Protein AF-A0A1J5AFU1-F1 (afdb_monomer_lite)

pLDDT: mean 90.96, std 6.34, range [67.75, 97.0]

Foldseek 3Di:
DALVVLVVVLVVLVVVLVVLVVVLVVVVVPVVNVVVNVVSVVVSVVSVVVNVVSVVVSVVND

Structure (mmCIF, N/CA/C/O backbone):
data_AF-A0A1J5AFU1-F1
#
_entry.id   AF-A0A1J5AFU1-F1
#
loop_
_atom_site.group_PDB
_atom_site.id
_atom_site.type_symbol
_atom_site.label_atom_id
_atom_site.label_alt_id
_atom_site.label_comp_id
_atom_site.label_asym_id
_atom_site.label_entity_id
_atom_site.label_seq_id
_atom_site.pdbx_PDB_ins_code
_atom_site.Cartn_x
_atom_site.Cartn_y
_atom_site.Cartn_z
_atom_site.occupancy
_atom_site.B_iso_or_equiv
_atom_site.auth_seq_id
_atom_site.auth_comp_id
_atom_site.auth_asym_id
_atom_site.auth_atom_id
_atom_site.pdbx_PDB_model_num
ATOM 1 N N . MET A 1 1 ? 0.419 1.103 -22.311 1.00 72.12 1 MET A N 1
ATOM 2 C CA . MET A 1 1 ? 0.974 1.948 -21.239 1.00 72.12 1 MET A CA 1
ATOM 3 C C . MET A 1 1 ? 2.481 1.929 -21.397 1.00 72.12 1 MET A C 1
ATOM 5 O O . MET A 1 1 ? 3.038 0.842 -21.515 1.00 72.12 1 MET A O 1
ATOM 9 N N . ASN A 1 2 ? 3.111 3.089 -21.553 1.00 89.19 2 ASN A N 1
ATOM 10 C CA . ASN A 1 2 ? 4.561 3.181 -21.715 1.00 89.19 2 ASN A CA 1
ATOM 11 C C . ASN A 1 2 ? 5.248 3.189 -20.330 1.00 89.19 2 ASN A C 1
ATOM 13 O O . ASN A 1 2 ? 4.593 3.293 -19.291 1.00 89.19 2 ASN A O 1
ATOM 17 N N . ARG A 1 3 ? 6.579 3.072 -20.297 1.00 90.44 3 ARG A N 1
ATOM 18 C CA . ARG A 1 3 ? 7.343 3.045 -19.039 1.00 90.44 3 ARG A CA 1
ATOM 19 C C . ARG A 1 3 ? 7.171 4.317 -18.194 1.00 90.44 3 ARG A C 1
ATOM 21 O O . ARG A 1 3 ? 7.191 4.220 -16.970 1.00 90.44 3 ARG A O 1
ATOM 28 N N . ALA A 1 4 ? 7.017 5.484 -18.819 1.00 93.06 4 ALA A N 1
ATOM 29 C CA . ALA A 1 4 ? 6.801 6.743 -18.108 1.00 93.06 4 ALA A CA 1
ATOM 30 C C . ALA A 1 4 ? 5.431 6.757 -17.411 1.00 93.06 4 ALA A C 1
ATOM 32 O O . ALA A 1 4 ? 5.371 7.061 -16.222 1.00 93.06 4 ALA A O 1
ATOM 33 N N . ASP A 1 5 ? 4.378 6.303 -18.096 1.00 94.06 5 ASP A N 1
ATOM 34 C CA . ASP A 1 5 ? 3.032 6.176 -17.529 1.00 94.06 5 ASP A CA 1
ATOM 35 C C . ASP A 1 5 ? 3.031 5.235 -16.306 1.00 94.06 5 ASP A C 1
ATOM 37 O O . ASP A 1 5 ? 2.384 5.505 -15.295 1.00 94.06 5 ASP A O 1
ATOM 41 N N . LEU A 1 6 ? 3.770 4.114 -16.371 1.00 92.88 6 LEU A N 1
ATOM 42 C CA . LEU A 1 6 ? 3.885 3.161 -15.256 1.00 92.88 6 LEU A CA 1
ATOM 43 C C . LEU A 1 6 ? 4.568 3.785 -14.031 1.00 92.88 6 LEU A C 1
ATOM 45 O O . LEU A 1 6 ? 4.162 3.525 -12.898 1.00 92.88 6 LEU A O 1
ATOM 49 N N . ILE A 1 7 ? 5.593 4.614 -14.249 1.00 93.62 7 ILE A N 1
ATOM 50 C CA . ILE A 1 7 ? 6.290 5.336 -13.177 1.00 93.62 7 ILE A CA 1
ATOM 51 C C . ILE A 1 7 ? 5.364 6.378 -12.544 1.00 93.62 7 ILE A C 1
ATOM 53 O O . ILE A 1 7 ? 5.278 6.439 -11.319 1.00 93.62 7 ILE A O 1
ATOM 57 N N . GLU A 1 8 ? 4.637 7.151 -13.351 1.00 95.81 8 GLU A N 1
ATOM 58 C CA . GLU A 1 8 ? 3.668 8.132 -12.852 1.00 95.81 8 GLU A CA 1
ATOM 59 C C . GLU A 1 8 ? 2.574 7.454 -12.018 1.00 95.81 8 GLU A C 1
ATOM 61 O O . GLU A 1 8 ? 2.291 7.864 -10.888 1.00 95.81 8 GLU A O 1
ATOM 66 N N . ARG A 1 9 ? 2.021 6.343 -12.523 1.00 95.00 9 ARG A N 1
ATOM 67 C CA . ARG A 1 9 ? 1.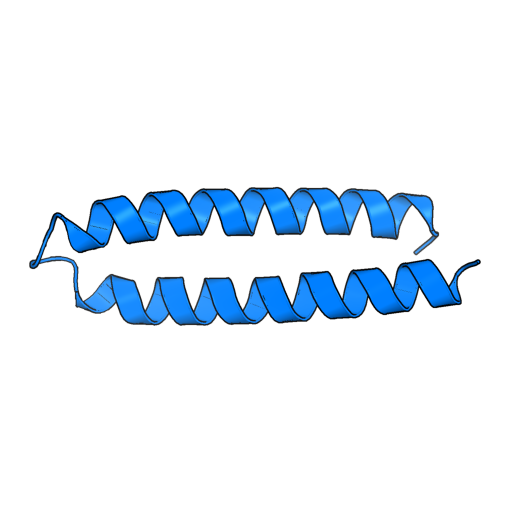024 5.557 -11.793 1.00 95.00 9 ARG A CA 1
ATOM 68 C C . ARG A 1 9 ? 1.579 5.021 -10.476 1.00 95.00 9 ARG A C 1
ATOM 70 O O . ARG A 1 9 ? 0.887 5.078 -9.462 1.00 95.00 9 ARG A O 1
ATOM 77 N N . LYS A 1 10 ? 2.823 4.541 -10.465 1.00 94.81 10 LYS A N 1
ATOM 78 C CA . LYS A 1 10 ? 3.487 4.061 -9.249 1.00 94.81 10 LYS A CA 1
ATOM 79 C C . LYS A 1 10 ? 3.630 5.169 -8.205 1.00 94.81 10 LYS A C 1
ATOM 81 O O . LYS A 1 10 ? 3.347 4.930 -7.033 1.00 94.81 10 LYS A O 1
ATOM 86 N N . GLU A 1 11 ? 4.034 6.374 -8.601 1.00 96.12 11 GLU A N 1
ATOM 87 C CA . GLU A 1 11 ? 4.147 7.503 -7.669 1.00 96.12 11 GLU A CA 1
ATOM 88 C C . GLU A 1 11 ? 2.777 7.935 -7.121 1.00 96.12 11 GLU A C 1
ATOM 90 O O . GLU A 1 11 ? 2.650 8.187 -5.920 1.00 96.12 11 GLU A O 1
ATOM 95 N N . ALA A 1 12 ? 1.722 7.902 -7.943 1.00 96.56 12 ALA A N 1
ATOM 96 C CA . ALA A 1 12 ? 0.354 8.134 -7.47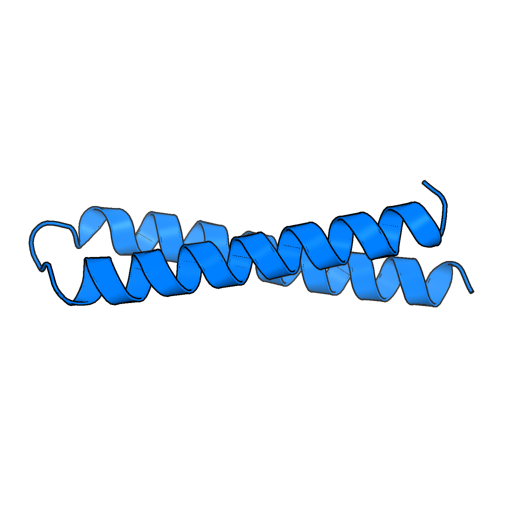8 1.00 96.56 12 ALA A CA 1
ATOM 97 C C . ALA A 1 12 ? -0.094 7.090 -6.435 1.00 96.56 12 ALA A C 1
ATOM 99 O O . ALA A 1 12 ? -0.615 7.451 -5.377 1.00 96.56 12 ALA A O 1
ATOM 100 N N . VAL A 1 13 ? 0.176 5.802 -6.680 1.00 95.56 13 VAL A N 1
ATOM 101 C CA . VAL A 1 13 ? -0.129 4.715 -5.731 1.00 95.56 13 VAL A CA 1
ATOM 102 C C . VAL A 1 13 ? 0.639 4.896 -4.418 1.00 95.56 13 VAL A C 1
ATOM 104 O O . VAL A 1 13 ? 0.064 4.756 -3.337 1.00 95.56 13 VAL A O 1
ATOM 107 N N . ARG A 1 14 ? 1.921 5.283 -4.469 1.00 95.06 14 ARG A N 1
ATOM 108 C CA . ARG A 1 14 ? 2.716 5.573 -3.259 1.00 95.06 14 ARG A CA 1
ATOM 109 C C . ARG A 1 14 ? 2.139 6.739 -2.456 1.00 95.06 14 ARG A C 1
ATOM 111 O O . ARG A 1 14 ? 2.097 6.665 -1.224 1.00 95.06 14 ARG A O 1
ATOM 118 N N . ALA A 1 15 ? 1.663 7.786 -3.129 1.00 97.00 15 ALA A N 1
ATOM 119 C CA . ALA A 1 15 ? 1.000 8.909 -2.474 1.00 97.00 15 ALA A CA 1
ATOM 120 C C . ALA A 1 15 ? -0.311 8.482 -1.786 1.00 97.00 15 ALA A C 1
ATOM 122 O O . ALA A 1 15 ? -0.572 8.898 -0.652 1.00 97.00 15 ALA A O 1
ATOM 123 N N . GLU A 1 16 ? -1.098 7.608 -2.421 1.00 95.81 16 GLU A N 1
ATOM 124 C CA . GLU A 1 16 ? -2.340 7.065 -1.855 1.00 95.81 16 GLU A CA 1
ATOM 125 C C . GLU A 1 16 ? -2.065 6.177 -0.627 1.00 95.81 16 GLU A C 1
ATOM 127 O O . GLU A 1 16 ? -2.703 6.348 0.414 1.00 95.81 16 GLU A O 1
ATOM 132 N N . ILE A 1 17 ? -1.041 5.314 -0.677 1.00 94.69 17 ILE A N 1
ATOM 133 C CA . ILE A 1 17 ? -0.597 4.514 0.481 1.00 94.69 17 ILE A CA 1
ATOM 134 C C . ILE A 1 17 ? -0.241 5.423 1.663 1.00 94.69 17 ILE A C 1
ATOM 136 O O . ILE A 1 17 ? -0.647 5.161 2.799 1.00 94.69 17 ILE A O 1
ATOM 140 N N . ALA A 1 18 ? 0.496 6.509 1.412 1.00 95.50 18 ALA A N 1
ATOM 141 C CA . ALA A 1 18 ? 0.869 7.461 2.453 1.00 95.50 18 ALA A CA 1
ATOM 142 C C . ALA A 1 18 ? -0.354 8.194 3.036 1.00 95.50 18 ALA A C 1
ATOM 144 O O . ALA A 1 18 ? -0.413 8.429 4.246 1.00 95.50 18 ALA A O 1
ATOM 145 N N . ALA A 1 19 ? -1.341 8.539 2.205 1.00 95.75 19 ALA A N 1
ATOM 146 C CA . ALA A 1 19 ? -2.590 9.151 2.653 1.00 95.75 19 ALA A CA 1
ATOM 147 C C . ALA A 1 19 ? -3.396 8.212 3.561 1.00 95.75 19 ALA A C 1
ATOM 149 O O . ALA A 1 19 ? -3.814 8.626 4.644 1.00 95.75 19 ALA A O 1
ATOM 150 N N . ILE A 1 20 ? -3.526 6.941 3.178 1.00 93.50 20 ILE A N 1
ATOM 151 C CA . ILE A 1 20 ? -4.204 5.928 3.993 1.00 93.50 20 ILE A CA 1
ATOM 152 C C . ILE A 1 20 ? -3.444 5.669 5.292 1.00 93.50 20 ILE A C 1
ATOM 154 O O . ILE A 1 20 ? -4.064 5.537 6.342 1.00 93.50 20 ILE A O 1
ATOM 158 N N . GLY A 1 21 ? -2.109 5.665 5.264 1.00 92.81 21 GLY A N 1
ATOM 159 C CA . GLY A 1 21 ? -1.297 5.571 6.478 1.00 92.81 21 GLY A CA 1
ATOM 160 C C . GLY A 1 21 ? -1.619 6.680 7.486 1.00 92.81 21 GLY A C 1
ATOM 161 O O . GLY A 1 21 ? -1.797 6.403 8.672 1.00 92.81 21 GLY A O 1
ATOM 162 N N . ARG A 1 22 ? -1.785 7.927 7.018 1.00 93.38 22 ARG A N 1
ATOM 163 C CA . ARG A 1 22 ? -2.213 9.052 7.870 1.00 93.38 22 ARG A CA 1
ATOM 164 C C . ARG A 1 22 ? -3.639 8.877 8.394 1.00 93.38 22 ARG A C 1
ATOM 166 O O . ARG A 1 22 ? -3.902 9.194 9.552 1.00 93.38 22 ARG A O 1
ATOM 173 N N . GLN A 1 23 ? -4.554 8.371 7.567 1.00 90.88 23 GLN A N 1
ATOM 174 C CA . GLN A 1 23 ? -5.929 8.091 7.988 1.00 90.88 23 GLN A CA 1
ATOM 175 C C . GLN A 1 23 ? -5.979 6.985 9.045 1.00 90.88 23 GLN A C 1
ATOM 177 O O . GLN A 1 23 ? -6.635 7.170 10.062 1.00 90.88 23 GLN A O 1
ATOM 182 N N . LEU A 1 24 ? -5.236 5.892 8.865 1.00 90.38 24 LEU A N 1
ATOM 183 C CA . LEU A 1 24 ? -5.129 4.812 9.846 1.00 90.38 24 LEU A CA 1
ATOM 184 C C . LEU A 1 24 ? -4.581 5.310 11.181 1.00 90.38 24 LEU A C 1
ATOM 186 O O . LEU A 1 24 ? -5.183 5.030 12.212 1.00 90.38 24 LEU A O 1
ATOM 190 N N . ALA A 1 25 ? -3.508 6.105 11.169 1.00 90.56 25 ALA A N 1
ATOM 191 C CA . ALA A 1 25 ? -2.958 6.691 12.390 1.00 90.56 25 ALA A CA 1
ATOM 192 C C . ALA A 1 25 ? -3.990 7.568 13.124 1.00 90.56 25 ALA A C 1
ATOM 194 O O . ALA A 1 25 ? -4.108 7.505 14.345 1.00 90.56 25 ALA A O 1
ATOM 195 N N . ARG A 1 26 ? -4.787 8.347 12.380 1.00 88.75 26 ARG A N 1
ATOM 196 C CA . ARG A 1 26 ? -5.873 9.160 12.947 1.00 88.75 26 ARG A CA 1
ATOM 197 C C . ARG A 1 26 ? -7.001 8.293 13.510 1.00 88.75 26 ARG A C 1
ATOM 199 O O . ARG A 1 26 ? -7.500 8.569 14.593 1.00 88.75 26 ARG A O 1
ATOM 206 N N . VAL A 1 27 ? -7.401 7.246 12.795 1.00 88.06 27 VAL A N 1
ATOM 207 C CA . VAL A 1 27 ? -8.474 6.331 13.210 1.00 88.06 27 VAL A CA 1
ATOM 208 C C . VAL A 1 27 ? -8.063 5.516 14.441 1.00 88.06 27 VAL A C 1
ATOM 210 O O . VAL A 1 27 ? -8.880 5.327 15.334 1.00 88.06 27 VAL A O 1
ATOM 213 N N . GLN A 1 28 ? -6.796 5.111 14.559 1.00 83.75 28 GLN A N 1
ATOM 214 C CA . GLN A 1 28 ? -6.267 4.427 15.747 1.00 83.75 28 GLN A CA 1
ATOM 215 C C . GLN A 1 28 ? -6.358 5.279 17.025 1.00 83.75 28 GLN A C 1
ATOM 217 O O . GLN A 1 28 ? -6.481 4.731 18.116 1.00 83.75 28 GLN A O 1
ATOM 222 N N . GLN A 1 29 ? -6.359 6.610 16.903 1.00 87.06 29 GLN A N 1
ATOM 223 C CA . GLN A 1 29 ? -6.590 7.529 18.026 1.00 87.06 29 GLN A CA 1
ATOM 224 C C . GLN A 1 29 ? -8.080 7.697 18.383 1.00 87.06 29 GLN A C 1
ATOM 226 O O . GLN A 1 29 ? -8.406 8.309 19.399 1.00 87.06 29 GLN A O 1
ATOM 231 N N . HIS A 1 30 ? -8.996 7.149 17.576 1.00 84.94 30 HIS A N 1
ATOM 232 C CA . HIS A 1 30 ? -10.443 7.269 17.745 1.00 84.94 30 HIS A CA 1
ATOM 233 C C . HIS A 1 30 ? -11.112 5.881 17.792 1.00 84.94 30 HIS A C 1
ATOM 235 O O . HIS A 1 30 ? -11.553 5.376 16.759 1.00 84.94 30 HIS A O 1
ATOM 241 N N . PRO A 1 31 ? -11.275 5.273 18.983 1.00 74.75 31 PRO A N 1
ATOM 242 C CA . PRO A 1 31 ? -11.800 3.908 19.128 1.00 74.75 31 PRO A CA 1
ATOM 243 C C . PRO A 1 31 ? -13.199 3.694 18.520 1.00 74.75 31 PRO A C 1
ATOM 245 O O . PRO A 1 31 ? -13.527 2.599 18.077 1.00 74.75 31 PRO A O 1
ATOM 248 N N . GLN A 1 32 ? -14.001 4.753 18.406 1.00 80.94 32 GLN A N 1
ATOM 249 C CA . GLN A 1 32 ? -15.309 4.759 17.736 1.00 80.94 32 GLN A CA 1
ATOM 250 C C . GLN A 1 32 ? -15.264 4.547 16.209 1.00 80.94 32 GLN A C 1
ATOM 252 O O . GLN A 1 32 ? -16.295 4.298 15.592 1.00 80.94 32 GLN A O 1
ATOM 257 N N . LEU A 1 33 ? -14.084 4.626 15.589 1.00 79.56 33 LEU A N 1
ATOM 258 C CA . LEU A 1 33 ? -13.878 4.442 14.151 1.00 79.56 33 LEU A CA 1
ATOM 259 C C . LEU A 1 33 ? -13.214 3.093 13.813 1.00 79.56 33 LEU A C 1
ATOM 261 O O . LEU A 1 33 ? -12.814 2.880 12.670 1.00 79.56 33 LEU A O 1
ATOM 265 N N . VAL A 1 34 ? -13.137 2.156 14.768 1.00 77.50 34 VAL A N 1
ATOM 266 C CA . VAL A 1 34 ? -12.524 0.821 14.595 1.00 77.50 34 VAL A CA 1
ATOM 267 C C . VAL A 1 34 ? -13.044 0.073 13.361 1.00 77.50 34 VAL A C 1
ATOM 269 O O . VAL A 1 34 ? -12.264 -0.564 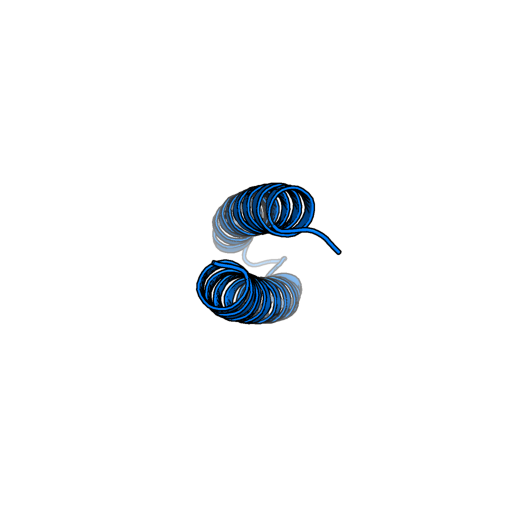12.659 1.00 77.50 34 VAL A O 1
ATOM 272 N N . GLY A 1 35 ? -14.333 0.210 13.029 1.00 79.75 35 GLY A N 1
ATOM 273 C CA . GLY A 1 35 ? -14.918 -0.422 11.839 1.00 79.75 35 GLY A CA 1
ATOM 274 C C . GLY A 1 35 ? -14.332 0.077 10.510 1.00 79.75 35 GLY A C 1
ATOM 275 O O . GLY A 1 35 ? -14.368 -0.640 9.515 1.00 79.75 35 GLY A O 1
ATOM 276 N N . GLN A 1 36 ? -13.744 1.278 10.488 1.00 84.19 36 GLN A N 1
ATOM 277 C CA . GLN A 1 36 ? -13.084 1.846 9.309 1.00 84.19 36 GLN A CA 1
ATOM 278 C C . GLN A 1 36 ? -11.628 1.377 9.169 1.00 84.19 36 GLN A C 1
ATOM 280 O O . GLN A 1 36 ? -11.084 1.437 8.067 1.00 84.19 36 GLN A O 1
ATOM 285 N N . ILE A 1 37 ? -11.006 0.869 10.244 1.00 87.25 37 ILE A N 1
ATOM 286 C CA . ILE A 1 37 ? -9.619 0.372 10.224 1.00 87.25 37 ILE A CA 1
ATOM 287 C C . ILE A 1 37 ? -9.486 -0.782 9.239 1.00 87.25 37 ILE A C 1
ATOM 289 O O . ILE A 1 37 ? -8.650 -0.712 8.347 1.00 87.25 37 ILE A O 1
ATOM 293 N N . ALA A 1 38 ? -10.352 -1.794 9.340 1.00 88.19 38 ALA A N 1
ATOM 294 C CA . ALA A 1 38 ? -10.279 -2.976 8.482 1.00 88.19 38 ALA A CA 1
ATOM 295 C C . ALA A 1 38 ? -10.402 -2.621 6.988 1.00 88.19 38 ALA A C 1
ATOM 297 O O . ALA A 1 38 ? -9.659 -3.140 6.157 1.00 88.19 38 ALA A O 1
ATOM 298 N N . ALA A 1 39 ? -11.295 -1.687 6.643 1.00 91.00 39 ALA A N 1
ATOM 299 C CA . ALA A 1 39 ? -11.461 -1.221 5.268 1.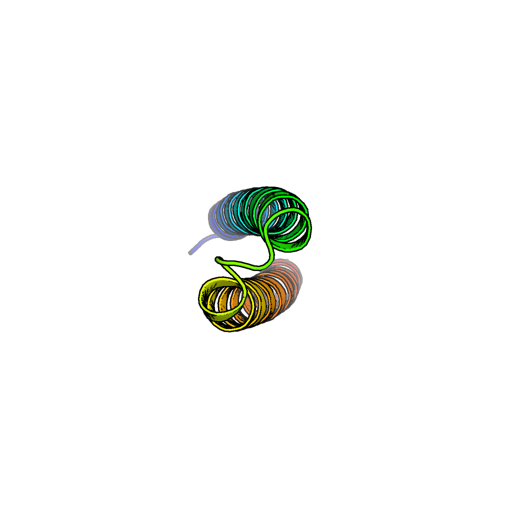00 91.00 39 ALA A CA 1
ATOM 300 C C . ALA A 1 39 ? -10.230 -0.446 4.763 1.00 91.00 39 ALA A C 1
ATOM 302 O O . ALA A 1 39 ? -9.778 -0.658 3.636 1.00 91.00 39 ALA A O 1
ATOM 303 N N . LEU A 1 40 ? -9.656 0.424 5.600 1.00 91.31 40 LEU A N 1
ATOM 304 C CA . LEU A 1 40 ? -8.443 1.174 5.271 1.00 91.31 40 LEU A CA 1
ATOM 305 C C . LEU A 1 40 ? -7.212 0.261 5.167 1.00 91.31 40 LEU A C 1
ATOM 307 O O . LEU A 1 40 ? -6.394 0.442 4.268 1.00 91.31 40 LEU A O 1
ATOM 311 N N . GLU A 1 41 ?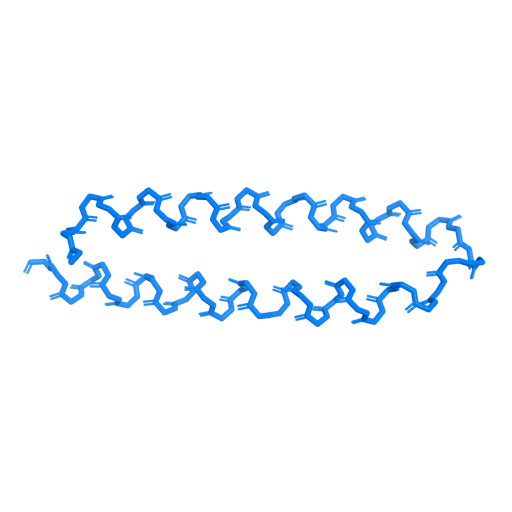 -7.083 -0.743 6.033 1.00 91.69 41 GLU A N 1
ATOM 312 C CA . GLU A 1 41 ? -6.011 -1.742 5.975 1.00 91.69 41 GLU A CA 1
ATOM 313 C C . GLU A 1 41 ? -6.111 -2.607 4.719 1.00 91.69 41 GLU A C 1
ATOM 315 O O . GLU A 1 41 ? -5.112 -2.760 4.013 1.00 91.69 41 GLU A O 1
ATOM 320 N N . ALA A 1 42 ? -7.310 -3.089 4.379 1.00 94.00 42 ALA A N 1
ATOM 321 C CA . ALA A 1 42 ? -7.547 -3.831 3.143 1.00 94.00 42 ALA A CA 1
ATOM 322 C C . ALA A 1 42 ? -7.204 -2.985 1.906 1.00 94.00 42 ALA A C 1
ATOM 324 O O . ALA A 1 42 ? -6.506 -3.446 1.000 1.00 94.00 42 ALA A O 1
ATOM 325 N N . ARG A 1 43 ? -7.619 -1.708 1.887 1.00 94.31 43 ARG A N 1
ATOM 326 C CA . ARG A 1 43 ? -7.278 -0.781 0.798 1.00 94.31 43 ARG A CA 1
ATOM 327 C C . ARG A 1 43 ? -5.770 -0.545 0.709 1.00 94.31 43 ARG A C 1
ATOM 329 O O . ARG A 1 43 ? -5.217 -0.557 -0.388 1.00 94.31 43 ARG A O 1
ATOM 336 N N . ARG A 1 44 ? -5.088 -0.376 1.845 1.00 93.75 44 ARG A N 1
ATOM 337 C CA . ARG A 1 44 ? -3.630 -0.211 1.898 1.00 93.75 44 ARG A CA 1
ATOM 338 C C . ARG A 1 44 ? -2.903 -1.445 1.358 1.00 93.75 44 ARG A C 1
ATOM 340 O O . ARG A 1 44 ? -1.936 -1.291 0.619 1.00 93.75 44 ARG A O 1
ATOM 347 N N . GLN A 1 45 ? -3.353 -2.650 1.711 1.00 95.25 45 GLN A N 1
ATOM 348 C CA . GLN A 1 45 ? -2.785 -3.902 1.201 1.00 95.25 45 GLN A CA 1
ATOM 349 C C . GLN A 1 45 ? -2.955 -4.030 -0.315 1.00 95.25 45 GLN A C 1
ATOM 351 O O . GLN A 1 45 ? -1.988 -4.356 -1.001 1.00 95.25 45 GLN A O 1
ATOM 356 N N . ALA A 1 46 ? -4.136 -3.702 -0.843 1.00 96.50 46 ALA A N 1
ATOM 357 C CA . ALA A 1 46 ? -4.384 -3.711 -2.283 1.00 96.50 46 ALA A CA 1
ATOM 358 C C . ALA A 1 46 ? -3.446 -2.751 -3.035 1.00 96.50 46 ALA A C 1
ATOM 360 O O . ALA A 1 46 ? -2.844 -3.135 -4.034 1.00 96.50 46 ALA A O 1
ATOM 361 N N . LEU A 1 47 ? -3.250 -1.535 -2.516 1.00 94.88 47 LEU A N 1
ATOM 362 C CA . LEU A 1 47 ? -2.333 -0.564 -3.120 1.00 94.88 47 LEU A CA 1
ATOM 363 C C . LEU A 1 47 ?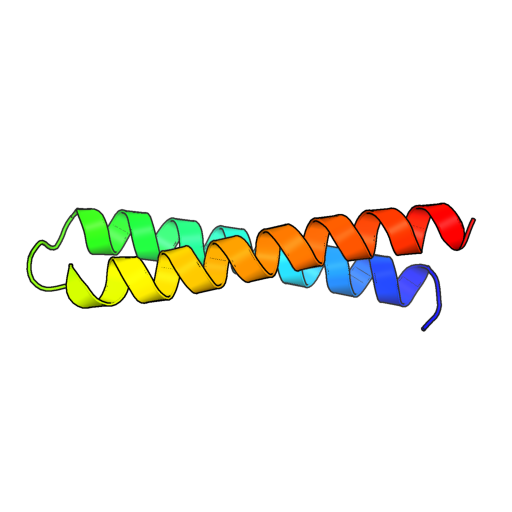 -0.865 -0.995 -3.025 1.00 94.88 47 LEU A C 1
ATOM 365 O O . LEU A 1 47 ? -0.098 -0.745 -3.947 1.00 94.88 47 LEU A O 1
ATOM 369 N N . MET A 1 48 ? -0.454 -1.657 -1.939 1.00 94.56 48 MET A N 1
ATOM 370 C CA . MET A 1 48 ? 0.900 -2.220 -1.841 1.00 94.56 48 MET A CA 1
ATOM 371 C C . MET A 1 48 ? 1.126 -3.341 -2.867 1.00 94.56 48 MET A C 1
ATOM 373 O O . MET A 1 48 ? 2.209 -3.427 -3.444 1.00 94.56 48 MET A O 1
ATOM 377 N N . ALA A 1 49 ? 0.112 -4.170 -3.133 1.00 96.50 49 ALA A N 1
ATOM 378 C CA . ALA A 1 49 ? 0.180 -5.170 -4.196 1.00 96.50 49 ALA A CA 1
ATOM 379 C C . ALA A 1 49 ? 0.249 -4.518 -5.590 1.00 96.50 49 ALA A C 1
ATOM 381 O O . ALA A 1 49 ? 1.049 -4.946 -6.420 1.00 96.50 49 ALA A O 1
ATOM 382 N N . GLU A 1 50 ? -0.523 -3.450 -5.825 1.00 95.38 50 GLU A N 1
ATOM 383 C CA . GLU A 1 50 ? -0.468 -2.665 -7.067 1.00 95.38 50 GLU A CA 1
ATOM 384 C C . GLU A 1 50 ? 0.912 -2.011 -7.265 1.00 95.38 50 GLU A C 1
ATOM 386 O O . GLU A 1 50 ? 1.478 -2.092 -8.350 1.00 95.38 50 GLU A O 1
ATOM 391 N N . GLU A 1 51 ? 1.506 -1.421 -6.221 1.00 95.94 51 GLU A N 1
ATOM 392 C CA . GLU A 1 51 ? 2.856 -0.834 -6.280 1.00 95.94 51 GLU A CA 1
ATOM 393 C C . GLU A 1 51 ? 3.917 -1.875 -6.652 1.00 95.94 51 GLU A C 1
ATOM 395 O O . GLU A 1 51 ? 4.796 -1.604 -7.478 1.00 95.94 51 GLU A O 1
ATOM 400 N N . HIS A 1 52 ? 3.804 -3.080 -6.085 1.00 95.81 52 HIS A N 1
ATOM 401 C CA . HIS A 1 52 ? 4.698 -4.188 -6.392 1.00 95.81 52 HIS A CA 1
ATOM 402 C C . HIS A 1 52 ? 4.571 -4.638 -7.850 1.00 95.81 52 HIS A C 1
ATOM 404 O O . HIS A 1 52 ? 5.586 -4.811 -8.529 1.00 95.81 52 HIS A O 1
ATOM 410 N N . ASP A 1 53 ? 3.344 -4.798 -8.345 1.00 96.25 53 ASP A N 1
ATOM 411 C CA . ASP A 1 53 ? 3.098 -5.188 -9.731 1.00 96.25 53 ASP A CA 1
ATOM 412 C C . ASP A 1 53 ? 3.592 -4.116 -10.714 1.00 96.25 53 ASP A C 1
ATOM 414 O O . ASP A 1 53 ? 4.332 -4.425 -11.649 1.00 96.25 53 ASP A O 1
ATOM 418 N N . LEU A 1 54 ? 3.317 -2.835 -10.439 1.00 93.62 54 LEU A N 1
ATOM 419 C CA . LEU A 1 54 ? 3.834 -1.713 -11.227 1.00 93.62 54 LEU A CA 1
ATOM 420 C C . LEU A 1 54 ? 5.362 -1.721 -11.287 1.00 93.62 54 LEU A C 1
ATOM 422 O O . LEU A 1 54 ? 5.938 -1.492 -12.350 1.00 93.62 54 LEU A O 1
ATOM 426 N N . ARG A 1 55 ? 6.044 -2.034 -10.178 1.00 94.44 55 ARG A N 1
ATOM 427 C CA . ARG A 1 55 ? 7.505 -2.182 -10.169 1.00 94.44 55 ARG A CA 1
ATOM 428 C C . ARG A 1 55 ? 7.967 -3.285 -11.126 1.00 94.44 55 ARG A C 1
ATOM 430 O O . ARG A 1 55 ? 8.870 -3.040 -11.920 1.00 94.44 55 ARG A O 1
ATOM 437 N N . LEU A 1 56 ? 7.334 -4.459 -11.087 1.00 95.69 56 LEU A N 1
ATOM 438 C CA . LEU A 1 56 ? 7.660 -5.566 -11.993 1.00 95.69 56 LEU A CA 1
ATOM 439 C C . LEU A 1 56 ? 7.397 -5.202 -13.459 1.00 95.69 56 LEU A C 1
ATOM 441 O O . LEU A 1 56 ? 8.196 -5.546 -14.328 1.00 95.69 56 LEU A O 1
ATOM 445 N N . GLN A 1 57 ? 6.304 -4.494 -13.746 1.00 94.19 57 GLN A N 1
ATOM 446 C CA . GLN A 1 57 ? 5.998 -4.023 -15.096 1.00 94.19 57 GLN A CA 1
ATOM 447 C C . GLN A 1 57 ? 7.036 -3.008 -15.599 1.00 94.19 57 GLN A C 1
ATOM 449 O O . GLN A 1 57 ? 7.490 -3.122 -16.735 1.00 94.19 57 GLN A O 1
ATOM 454 N N . ILE A 1 58 ? 7.466 -2.060 -14.756 1.00 92.94 58 ILE A N 1
ATOM 455 C CA . ILE A 1 58 ? 8.519 -1.083 -15.091 1.00 92.94 58 ILE A CA 1
ATOM 456 C C . ILE A 1 58 ? 9.846 -1.784 -15.398 1.00 92.94 58 ILE A C 1
ATOM 458 O O . ILE A 1 58 ? 10.543 -1.383 -16.331 1.00 92.94 58 ILE A O 1
ATOM 462 N N . ASP A 1 59 ? 10.200 -2.812 -14.624 1.00 93.00 59 ASP A N 1
ATOM 463 C CA . ASP A 1 59 ? 11.432 -3.576 -14.831 1.00 93.00 59 ASP A CA 1
ATOM 464 C C . ASP A 1 59 ? 11.388 -4.416 -16.115 1.00 93.00 59 ASP A C 1
ATOM 466 O O . ASP A 1 59 ? 12.406 -4.540 -16.793 1.00 93.00 59 ASP A O 1
ATOM 470 N N . ARG A 1 60 ? 10.214 -4.948 -16.482 1.00 93.12 60 ARG A N 1
ATOM 471 C CA . ARG A 1 60 ? 9.994 -5.673 -17.748 1.00 93.12 60 ARG A CA 1
ATOM 472 C C . ARG A 1 60 ? 9.946 -4.756 -18.969 1.00 93.12 60 ARG A C 1
ATOM 474 O O . ARG A 1 60 ? 10.262 -5.205 -20.061 1.00 93.12 60 ARG A O 1
ATOM 481 N N . ALA A 1 61 ? 9.550 -3.499 -18.792 1.00 88.25 61 ALA A N 1
ATOM 482 C CA . ALA A 1 61 ? 9.488 -2.488 -19.847 1.00 88.25 61 ALA A CA 1
ATOM 483 C C . ALA A 1 61 ? 10.841 -1.780 -20.096 1.00 88.25 61 ALA A C 1
ATOM 485 O O . ALA A 1 61 ? 10.846 -0.662 -20.619 1.00 88.25 61 ALA A O 1
ATOM 486 N N . ARG A 1 62 ? 11.958 -2.383 -19.657 1.00 67.75 62 ARG A N 1
ATOM 487 C CA . ARG A 1 62 ? 13.330 -1.899 -19.884 1.00 67.75 62 ARG A CA 1
ATOM 488 C C . ARG A 1 62 ? 13.791 -2.094 -21.321 1.00 67.75 62 ARG A C 1
ATOM 490 O O . ARG A 1 62 ? 13.478 -3.152 -21.903 1.00 67.75 62 ARG A O 1
#

Sequence (62 aa):
MNRADLIERKEAVRAEIAAIGRQLARVQQHPQLVGQIAALEARRQALMAEEHDLRLQIDRAR

Radius of gyration: 14.32 Å; chains: 1; bounding box: 29×15×41 Å

Secondary structure (DSSP, 8-state):
--HHHHHHHHHHHHHHHHHHHHHHHHHHT-GGGHHHHHHHHHHHHHHHHHHHHHHHHHHHT-